Protein AF-A0A1Z7ZX32-F1 (afdb_monomer_lite)

Radius of gyration: 12.94 Å; chains: 1; bounding box: 25×25×37 Å

Secondary structure (DSSP, 8-state):
-PPPP-EEEEEEEEEEETTTTEEEEEEEEEEETTSSS-TT-EEEPSPEEEEETTTTEEEESS-EEEES--EEEEEE-HHHHHHHHTT--GGGG----

Foldseek 3Di:
DPQDAQFEWEPWAWEAAPVPRWIKIWGFTCTGPVPPDDGGDIDIDATFPDADVVQQWTDDPRHIYHYDDYDDYQYDHPVLVVVVRVPDDSVVVPDDD

Sequence (97 aa):
MKTPITGIIKDVKLIELTELTLQYIYGTVECDNLGRWHPGDWMVSSAITRIDSENMLVHTRNRLYKIDALQAPILLNAKQFLLVRQGVSPSNFQEHS

pLDDT: mean 91.06, std 10.78, range [33.84, 97.62]

Structure (mmCIF, N/CA/C/O backbone):
data_AF-A0A1Z7ZX32-F1
#
_entry.id   AF-A0A1Z7ZX32-F1
#
loop_
_atom_site.group_PDB
_atom_site.id
_atom_site.type_symbol
_atom_site.label_atom_id
_atom_site.label_alt_id
_atom_site.label_comp_id
_atom_site.label_asym_id
_atom_site.label_entity_id
_atom_site.label_seq_id
_atom_site.pdbx_PDB_ins_code
_atom_site.Cartn_x
_atom_site.Cartn_y
_atom_site.Cartn_z
_atom_site.occupancy
_atom_site.B_iso_or_equiv
_atom_site.auth_seq_id
_atom_site.auth_comp_id
_atom_site.auth_asym_id
_atom_site.auth_atom_id
_atom_site.pdbx_PDB_model_num
ATOM 1 N N . MET A 1 1 ? -9.614 11.157 -18.743 1.00 49.78 1 MET A N 1
ATOM 2 C CA . MET A 1 1 ? -8.220 10.672 -18.883 1.00 49.78 1 MET A CA 1
ATOM 3 C C . MET A 1 1 ? -8.021 9.531 -17.900 1.00 49.78 1 MET A C 1
ATOM 5 O O . MET A 1 1 ? -8.418 9.687 -16.753 1.00 49.78 1 MET A O 1
ATOM 9 N N . LYS A 1 2 ? -7.485 8.381 -18.330 1.00 65.94 2 LYS A N 1
ATOM 10 C CA . LYS A 1 2 ? -7.098 7.314 -17.394 1.00 65.94 2 LYS A CA 1
ATOM 11 C C . LYS A 1 2 ? -5.836 7.773 -16.664 1.00 65.94 2 LYS A C 1
ATOM 13 O O . LYS A 1 2 ? -4.858 8.110 -17.326 1.00 65.94 2 LYS A O 1
ATOM 18 N N . THR A 1 3 ? -5.867 7.831 -15.335 1.00 77.88 3 THR A N 1
ATOM 19 C CA . THR A 1 3 ? -4.654 8.063 -14.540 1.00 77.88 3 THR A CA 1
ATOM 20 C C . THR A 1 3 ? -3.670 6.932 -14.849 1.00 77.88 3 THR A C 1
ATOM 22 O O . THR A 1 3 ? -4.067 5.771 -14.741 1.00 77.88 3 THR A O 1
ATOM 25 N N . PRO A 1 4 ? -2.430 7.218 -15.279 1.00 90.62 4 PRO A N 1
ATOM 26 C CA . PRO A 1 4 ? -1.457 6.169 -15.550 1.00 90.62 4 PRO A CA 1
ATOM 27 C C . PRO A 1 4 ? -1.086 5.432 -14.259 1.00 90.62 4 PRO A C 1
ATOM 29 O O . PRO A 1 4 ? -1.108 6.015 -13.170 1.00 90.62 4 PRO A O 1
ATOM 32 N N . ILE A 1 5 ? -0.716 4.155 -14.388 1.00 94.69 5 ILE A N 1
ATOM 33 C CA . ILE A 1 5 ? -0.195 3.378 -13.262 1.00 94.69 5 ILE A CA 1
ATOM 34 C C . ILE A 1 5 ? 1.104 4.041 -12.795 1.00 94.69 5 ILE A C 1
ATOM 36 O O . ILE A 1 5 ? 2.057 4.204 -13.554 1.00 94.69 5 ILE A O 1
ATOM 40 N N . THR A 1 6 ? 1.104 4.457 -11.536 1.00 96.00 6 THR A N 1
ATOM 41 C CA . THR A 1 6 ? 2.234 5.067 -10.839 1.00 96.00 6 THR A CA 1
ATOM 42 C C . THR A 1 6 ? 3.321 4.043 -10.566 1.00 96.00 6 THR A C 1
ATOM 44 O O . THR A 1 6 ? 4.485 4.315 -10.820 1.00 96.00 6 THR A O 1
ATOM 47 N N . GLY A 1 7 ? 2.939 2.876 -10.062 1.00 96.00 7 GLY A N 1
ATOM 48 C CA . GLY A 1 7 ? 3.877 1.828 -9.703 1.00 96.00 7 GLY A CA 1
ATOM 49 C C . GLY A 1 7 ? 3.171 0.505 -9.467 1.00 96.00 7 GLY A C 1
ATOM 50 O O . GLY A 1 7 ? 1.939 0.452 -9.366 1.00 96.00 7 GLY A O 1
ATOM 51 N N . ILE A 1 8 ? 3.973 -0.548 -9.403 1.00 97.25 8 ILE A N 1
ATOM 52 C CA . ILE A 1 8 ? 3.547 -1.911 -9.106 1.00 97.25 8 ILE A CA 1
ATOM 53 C C . ILE A 1 8 ? 4.117 -2.273 -7.741 1.00 97.25 8 ILE A C 1
ATOM 55 O O . ILE A 1 8 ? 5.329 -2.171 -7.535 1.00 97.25 8 ILE A O 1
ATOM 59 N N . ILE A 1 9 ? 3.236 -2.653 -6.821 1.00 97.62 9 ILE A N 1
ATOM 60 C CA . ILE A 1 9 ? 3.576 -2.995 -5.441 1.00 97.62 9 ILE A CA 1
ATOM 61 C C . ILE A 1 9 ? 3.230 -4.467 -5.210 1.00 97.62 9 ILE A C 1
ATOM 63 O O . ILE A 1 9 ? 2.138 -4.907 -5.567 1.00 97.62 9 ILE A O 1
ATOM 67 N N . LYS A 1 10 ? 4.163 -5.207 -4.622 1.00 96.06 10 LYS A N 1
ATOM 68 C CA . LYS A 1 10 ? 4.038 -6.617 -4.254 1.00 96.06 10 LYS A CA 1
ATOM 69 C C . LYS A 1 10 ? 3.941 -6.811 -2.750 1.00 96.06 10 LYS A C 1
ATOM 71 O O . LYS A 1 10 ? 4.235 -5.889 -1.984 1.00 96.06 10 LYS A O 1
ATOM 76 N N . ASP A 1 11 ? 3.546 -8.013 -2.340 1.00 93.31 11 ASP A N 1
ATOM 77 C CA . ASP A 1 11 ? 3.435 -8.415 -0.931 1.00 93.31 11 ASP A CA 1
ATOM 78 C C . ASP A 1 11 ? 2.553 -7.448 -0.123 1.00 93.31 11 ASP A C 1
ATOM 80 O O . ASP A 1 11 ? 2.841 -7.104 1.029 1.00 93.31 11 ASP A O 1
ATOM 84 N N . VAL A 1 12 ? 1.489 -6.955 -0.763 1.00 94.88 12 VAL A N 1
ATOM 85 C CA . VAL A 1 12 ? 0.714 -5.828 -0.248 1.00 94.88 12 VAL A CA 1
ATOM 86 C C . VAL A 1 12 ? -0.114 -6.233 0.966 1.00 94.88 12 VAL A C 1
ATOM 88 O O . VAL A 1 12 ? -0.916 -7.171 0.939 1.00 94.88 12 VAL A O 1
ATOM 91 N N . LYS A 1 13 ? 0.027 -5.433 2.019 1.00 93.81 13 LYS A N 1
ATOM 92 C CA . LYS A 1 13 ? -0.789 -5.451 3.229 1.00 93.81 13 LYS A CA 1
ATOM 93 C C . LYS A 1 13 ? -1.641 -4.195 3.272 1.00 93.81 13 LYS A C 1
ATOM 95 O O . LYS A 1 13 ? -1.133 -3.080 3.118 1.00 93.81 13 LYS A O 1
ATOM 100 N N . LEU A 1 14 ? -2.936 -4.381 3.497 1.00 94.75 14 LEU A N 1
ATOM 101 C CA . LEU A 1 14 ? -3.843 -3.279 3.776 1.00 94.75 14 LEU A CA 1
ATOM 102 C C . LEU A 1 14 ? -3.652 -2.858 5.237 1.00 94.75 14 LEU A C 1
ATOM 104 O O . LEU A 1 14 ? -3.648 -3.696 6.130 1.00 94.75 14 LEU A O 1
ATOM 108 N N . ILE A 1 15 ? -3.467 -1.571 5.485 1.00 95.44 15 ILE A N 1
ATOM 109 C CA . ILE A 1 15 ? -3.421 -0.995 6.828 1.00 95.44 15 ILE A CA 1
ATOM 110 C C . ILE A 1 15 ? -4.685 -0.174 7.013 1.00 95.44 15 ILE A C 1
ATOM 112 O O . ILE A 1 15 ? -4.947 0.714 6.202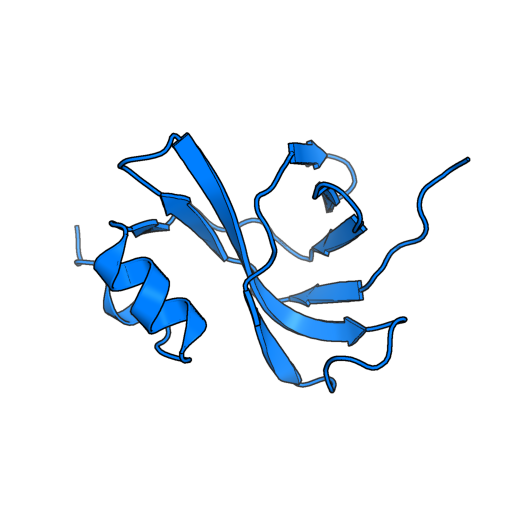 1.00 95.44 15 ILE A O 1
ATOM 116 N N . GLU A 1 16 ? -5.417 -0.416 8.095 1.00 95.38 16 GLU A N 1
ATOM 117 C CA . GLU A 1 16 ? -6.558 0.407 8.490 1.00 95.38 16 GLU A CA 1
ATOM 118 C C . GLU A 1 16 ? -6.237 1.150 9.783 1.00 95.38 16 GLU A C 1
ATOM 120 O O . GLU A 1 16 ? -5.865 0.552 10.795 1.00 95.38 16 GLU A O 1
ATOM 125 N N . LEU A 1 17 ? -6.383 2.472 9.746 1.00 94.50 17 LEU A N 1
ATOM 126 C CA . LEU A 1 17 ? -6.282 3.311 10.929 1.00 94.50 17 LEU A CA 1
ATOM 127 C C . LEU A 1 17 ? -7.594 3.269 11.702 1.00 94.50 17 LEU A C 1
ATOM 129 O O . LEU A 1 17 ? -8.593 3.853 11.268 1.00 94.50 17 LEU A O 1
ATOM 133 N N . THR A 1 18 ? -7.558 2.642 12.875 1.00 89.38 18 THR A N 1
ATOM 134 C CA . THR A 1 18 ? -8.732 2.431 13.738 1.00 89.38 18 THR A CA 1
ATOM 135 C C . THR A 1 18 ? -9.394 3.736 14.183 1.00 89.38 18 THR A C 1
ATOM 137 O O . THR A 1 18 ? -10.602 3.784 14.380 1.00 89.38 18 THR A O 1
ATOM 140 N N . GLU A 1 19 ? -8.617 4.812 14.296 1.00 90.19 19 GLU A N 1
ATOM 141 C CA . GLU A 1 19 ? -9.082 6.117 14.777 1.00 90.19 19 GLU A CA 1
ATOM 142 C C . GLU A 1 19 ? -9.708 6.994 13.680 1.00 90.19 19 GLU A C 1
ATOM 144 O O . GLU A 1 19 ? -10.478 7.900 13.992 1.00 90.19 19 GLU A O 1
ATOM 149 N N . LEU A 1 20 ? -9.357 6.779 12.405 1.00 83.81 20 LEU A N 1
ATOM 150 C CA . LEU A 1 20 ? -9.627 7.751 11.333 1.00 83.81 20 LEU A CA 1
ATOM 151 C C . LEU A 1 20 ? -10.391 7.182 10.132 1.00 83.81 20 LEU A C 1
ATOM 153 O O . LEU A 1 20 ? -10.642 7.919 9.182 1.00 83.81 20 LEU A O 1
ATOM 157 N N . THR A 1 21 ? -10.786 5.903 10.142 1.00 87.25 21 THR A N 1
ATOM 158 C CA . THR A 1 21 ? -11.413 5.228 8.979 1.00 87.25 21 THR A CA 1
ATOM 159 C C . THR A 1 21 ? -10.605 5.409 7.684 1.00 87.25 21 THR A C 1
ATOM 161 O O . THR A 1 21 ? -11.150 5.492 6.587 1.00 87.25 21 THR A O 1
ATOM 164 N N . LEU A 1 22 ? -9.278 5.523 7.813 1.00 94.69 22 LEU A N 1
ATOM 165 C CA . LEU A 1 22 ? -8.356 5.703 6.694 1.00 94.69 22 LEU A CA 1
ATOM 166 C C . LEU A 1 22 ? -7.633 4.395 6.414 1.00 94.69 22 LEU A C 1
ATOM 168 O O . LEU A 1 22 ? -7.189 3.718 7.338 1.00 94.69 22 LEU A O 1
ATOM 172 N N . GLN A 1 23 ? -7.463 4.089 5.133 1.00 95.81 23 GLN A N 1
ATOM 173 C CA . GLN A 1 23 ? -6.759 2.896 4.685 1.00 95.81 23 GLN A CA 1
ATOM 174 C C . GLN A 1 23 ? -5.518 3.260 3.871 1.00 95.81 23 GLN A C 1
ATOM 176 O O . GLN A 1 23 ? -5.488 4.285 3.184 1.00 95.81 23 GLN A O 1
ATOM 181 N N . TYR A 1 24 ? -4.497 2.412 3.934 1.00 95.81 24 TYR A N 1
ATOM 182 C CA . TYR A 1 24 ? -3.213 2.581 3.253 1.00 95.81 24 TYR A CA 1
ATOM 183 C C . TYR A 1 24 ? -2.716 1.229 2.755 1.00 95.81 24 TYR A C 1
ATOM 185 O O . TYR A 1 24 ? -3.016 0.207 3.364 1.00 95.81 24 TYR A O 1
ATOM 193 N N . ILE A 1 25 ? -1.918 1.215 1.687 1.00 95.56 25 ILE A N 1
ATOM 194 C CA . ILE A 1 25 ? -1.143 0.023 1.339 1.00 95.56 25 ILE A CA 1
ATOM 195 C C . ILE A 1 25 ? 0.276 0.149 1.879 1.00 95.56 25 ILE A C 1
ATOM 197 O O . ILE A 1 25 ? 0.906 1.206 1.767 1.00 95.56 25 ILE A O 1
ATOM 201 N N . TYR A 1 26 ? 0.761 -0.947 2.447 1.00 95.62 26 TYR A N 1
ATOM 202 C CA . TYR A 1 26 ? 2.169 -1.206 2.707 1.00 95.62 26 TYR A CA 1
ATOM 203 C C . TYR A 1 26 ? 2.609 -2.381 1.841 1.00 95.62 26 TYR A C 1
ATOM 205 O O . TYR A 1 26 ? 1.880 -3.364 1.743 1.00 95.62 26 TYR A O 1
ATOM 213 N N . GLY A 1 27 ? 3.782 -2.307 1.230 1.00 95.38 27 GLY A N 1
ATOM 214 C CA . GLY A 1 27 ? 4.309 -3.414 0.437 1.00 95.38 27 GLY A CA 1
ATOM 215 C C . GLY A 1 27 ? 5.664 -3.095 -0.171 1.00 95.38 27 GLY A C 1
ATOM 216 O O . GLY A 1 27 ? 6.242 -2.039 0.102 1.00 95.38 27 GLY A O 1
ATOM 217 N N . THR A 1 28 ? 6.144 -4.008 -1.003 1.00 96.31 28 THR A N 1
ATOM 218 C CA . THR A 1 28 ? 7.442 -3.928 -1.674 1.00 96.31 28 THR A CA 1
ATOM 219 C C . THR A 1 28 ? 7.269 -3.353 -3.074 1.00 96.31 28 THR A C 1
ATOM 221 O O . THR A 1 28 ? 6.431 -3.813 -3.847 1.00 96.31 28 THR A O 1
ATOM 224 N N . VAL A 1 29 ? 8.056 -2.350 -3.437 1.00 97.12 29 VAL A N 1
ATOM 225 C CA . VAL A 1 29 ? 8.049 -1.765 -4.778 1.00 97.12 29 VAL A CA 1
ATOM 226 C C . VAL A 1 29 ? 8.673 -2.756 -5.754 1.00 97.12 29 VAL A C 1
ATOM 228 O O . VAL A 1 29 ? 9.833 -3.128 -5.616 1.00 97.12 29 VAL A O 1
ATOM 231 N N . GLU A 1 30 ? 7.927 -3.161 -6.777 1.00 97.50 30 GLU A N 1
ATOM 232 C CA . GLU A 1 30 ? 8.493 -3.862 -7.934 1.00 97.50 30 GLU A CA 1
ATOM 233 C C . GLU A 1 30 ? 8.898 -2.863 -9.022 1.00 97.50 30 GLU A C 1
ATOM 235 O O . GLU A 1 30 ? 9.957 -2.986 -9.634 1.00 97.50 30 GLU A O 1
ATOM 240 N N . CYS A 1 31 ? 8.055 -1.858 -9.257 1.00 96.19 31 CYS A N 1
ATOM 241 C CA . CYS A 1 31 ? 8.274 -0.842 -10.276 1.00 96.19 31 CYS A CA 1
ATOM 242 C C . CYS A 1 31 ? 7.706 0.500 -9.814 1.00 96.19 31 CYS A C 1
ATOM 244 O O . CYS A 1 31 ? 6.591 0.555 -9.293 1.00 96.19 31 CYS A O 1
ATOM 246 N N . ASP A 1 32 ? 8.437 1.586 -10.057 1.00 95.19 32 ASP A N 1
ATOM 247 C CA . ASP A 1 32 ? 7.968 2.949 -9.827 1.00 95.19 32 ASP A CA 1
ATOM 248 C C . ASP A 1 32 ? 8.264 3.837 -11.039 1.00 95.19 32 ASP A C 1
ATOM 250 O O . ASP A 1 32 ? 9.413 4.151 -11.347 1.00 95.19 32 ASP A O 1
ATOM 254 N N . ASN A 1 33 ? 7.206 4.293 -11.707 1.00 93.31 33 ASN A N 1
ATOM 255 C CA . ASN A 1 33 ? 7.304 5.139 -12.896 1.00 93.31 33 ASN A CA 1
ATOM 256 C C . ASN A 1 33 ? 7.628 6.604 -12.559 1.00 93.31 33 ASN A C 1
ATOM 258 O O . ASN A 1 33 ? 7.753 7.429 -13.464 1.00 93.31 33 ASN A O 1
ATOM 262 N N . LEU A 1 34 ? 7.724 6.956 -11.272 1.00 91.62 34 LEU A N 1
ATOM 263 C CA . LEU A 1 34 ? 8.050 8.310 -10.819 1.00 91.62 34 LEU A CA 1
ATOM 264 C C . LEU A 1 34 ? 9.497 8.477 -10.349 1.00 91.62 34 LEU A C 1
ATOM 266 O O . LEU A 1 34 ? 9.879 9.608 -10.046 1.00 91.62 34 LEU A O 1
ATOM 270 N N . GLY A 1 35 ? 10.270 7.391 -10.249 1.00 90.81 35 GLY A N 1
ATOM 271 C CA . GLY A 1 35 ? 11.665 7.420 -9.796 1.00 90.81 35 GLY A CA 1
ATOM 272 C C . GLY A 1 35 ? 11.853 7.846 -8.334 1.00 90.81 35 GLY A C 1
ATOM 273 O O . GLY A 1 35 ? 12.884 8.412 -7.985 1.00 90.81 35 GLY A O 1
ATOM 274 N N . ARG A 1 36 ? 10.844 7.641 -7.485 1.00 89.69 36 ARG A N 1
ATOM 275 C CA . ARG A 1 36 ? 10.869 7.916 -6.040 1.00 89.69 36 ARG A CA 1
ATOM 276 C C . ARG A 1 36 ? 11.430 6.752 -5.239 1.00 89.69 36 ARG A C 1
ATOM 278 O O . ARG A 1 36 ? 12.025 6.991 -4.193 1.00 89.69 36 ARG A O 1
ATOM 285 N N . TRP A 1 37 ? 11.189 5.533 -5.705 1.00 93.69 37 TRP A N 1
ATOM 286 C CA . TRP A 1 37 ? 11.601 4.301 -5.044 1.00 93.69 37 TRP A CA 1
ATOM 287 C C . TRP A 1 37 ? 12.374 3.407 -6.002 1.00 93.69 37 TRP A C 1
ATOM 289 O O . TRP A 1 37 ? 12.116 3.397 -7.209 1.00 93.69 37 TRP A O 1
ATOM 299 N N . HIS A 1 38 ? 13.296 2.631 -5.448 1.00 95.31 38 HIS A N 1
ATOM 300 C CA . HIS A 1 38 ? 13.969 1.566 -6.169 1.00 95.31 38 HIS A CA 1
ATOM 301 C C . HIS A 1 38 ? 13.173 0.261 -6.046 1.00 95.31 38 HIS A C 1
ATOM 303 O O . HIS A 1 38 ? 12.475 0.045 -5.050 1.00 95.31 38 HIS A O 1
ATOM 309 N N . PRO A 1 39 ? 13.277 -0.643 -7.035 1.00 96.81 39 PRO A N 1
ATOM 310 C CA . PRO A 1 39 ? 12.778 -2.002 -6.881 1.00 96.81 39 PRO A CA 1
ATOM 311 C C . PRO A 1 39 ? 13.371 -2.672 -5.632 1.00 96.81 39 PRO A C 1
ATOM 313 O O . PRO A 1 39 ? 14.586 -2.659 -5.438 1.00 96.81 39 PRO A O 1
ATOM 316 N N . GLY A 1 40 ? 12.514 -3.260 -4.800 1.00 95.75 40 GLY A N 1
ATOM 317 C CA . GLY A 1 40 ? 12.868 -3.864 -3.512 1.00 95.75 40 GLY A CA 1
ATOM 318 C C . GLY A 1 40 ? 12.668 -2.950 -2.299 1.00 95.75 40 GLY A C 1
ATOM 319 O O . GLY A 1 40 ? 12.633 -3.456 -1.177 1.00 95.75 40 GLY A O 1
ATOM 320 N N . ASP A 1 41 ? 12.480 -1.640 -2.490 1.00 95.19 41 A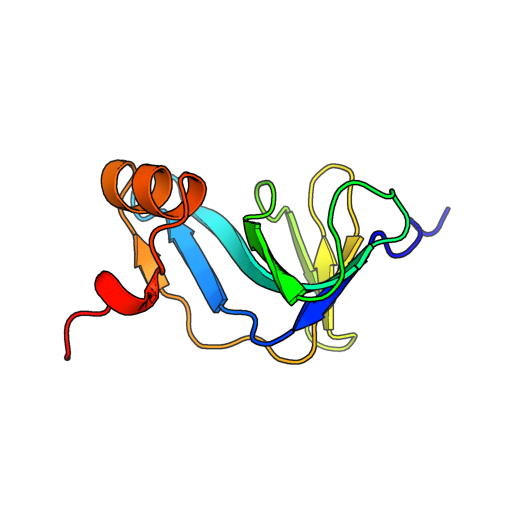SP A N 1
ATOM 321 C CA . ASP A 1 41 ? 12.150 -0.736 -1.386 1.00 95.19 41 ASP A CA 1
ATOM 322 C C . ASP A 1 41 ? 10.763 -1.068 -0.822 1.00 95.19 41 ASP A C 1
ATOM 324 O O . ASP A 1 41 ? 9.821 -1.343 -1.565 1.00 95.19 41 ASP A O 1
ATOM 328 N N . TRP A 1 42 ? 10.595 -0.987 0.498 1.00 94.12 42 TRP A N 1
ATOM 329 C CA . TRP A 1 42 ? 9.260 -0.980 1.093 1.00 94.12 42 TRP A CA 1
ATOM 330 C C . TRP A 1 42 ? 8.662 0.427 1.000 1.00 94.12 42 TRP A C 1
ATOM 332 O O . TRP A 1 42 ? 9.365 1.439 1.054 1.00 94.12 42 TRP A O 1
ATOM 342 N N . MET A 1 43 ? 7.340 0.511 0.891 1.00 94.50 43 MET A N 1
ATOM 343 C CA . MET A 1 43 ? 6.638 1.789 0.827 1.00 94.50 43 MET A CA 1
ATOM 344 C C . MET A 1 43 ? 5.324 1.762 1.606 1.00 94.50 43 MET A C 1
ATOM 346 O O . MET A 1 43 ? 4.693 0.720 1.753 1.00 94.50 43 MET A O 1
ATOM 350 N N . VAL A 1 44 ? 4.887 2.938 2.066 1.00 95.19 44 VAL A N 1
ATOM 351 C CA . VAL A 1 44 ? 3.533 3.183 2.593 1.00 95.19 44 VAL A CA 1
ATOM 352 C C . VAL A 1 44 ? 2.872 4.248 1.733 1.00 95.19 44 VAL A C 1
ATOM 354 O O . VAL A 1 44 ? 3.467 5.301 1.479 1.00 95.19 44 VAL A O 1
ATOM 357 N N . SER A 1 45 ? 1.661 3.983 1.245 1.00 94.31 45 SER A N 1
ATOM 358 C CA . SER A 1 45 ? 0.984 4.910 0.339 1.00 94.31 45 SER A CA 1
ATOM 359 C C . SER A 1 45 ? 0.470 6.145 1.076 1.00 94.31 45 SER A C 1
ATOM 361 O O . SER A 1 45 ? 0.461 6.234 2.302 1.00 94.31 45 SER A O 1
ATOM 363 N N . SER A 1 46 ? -0.032 7.117 0.319 1.00 93.88 46 SER A N 1
ATOM 364 C CA . SER A 1 46 ? -1.048 8.029 0.852 1.00 93.88 46 SER A CA 1
ATOM 365 C C . SER A 1 46 ? -2.374 7.294 1.080 1.00 93.88 46 SER A C 1
ATOM 367 O O . SER A 1 46 ? -2.547 6.177 0.591 1.00 93.88 46 SER A O 1
ATOM 369 N N . ALA A 1 47 ? -3.321 7.947 1.759 1.00 95.69 47 ALA A N 1
ATOM 370 C CA . ALA A 1 47 ? -4.638 7.372 2.016 1.00 95.69 47 ALA A CA 1
ATOM 371 C C . ALA A 1 47 ? -5.317 6.897 0.720 1.00 95.69 47 ALA A C 1
ATOM 373 O O . ALA A 1 47 ? -5.299 7.593 -0.309 1.00 95.69 47 ALA A O 1
ATOM 374 N N . ILE A 1 48 ? -5.885 5.699 0.793 1.00 96.62 48 ILE A N 1
ATOM 375 C CA . ILE A 1 48 ? -6.664 5.068 -0.264 1.00 96.62 48 ILE A CA 1
ATOM 376 C C . ILE A 1 48 ? -7.988 5.813 -0.394 1.00 96.62 48 ILE A C 1
ATOM 378 O O . ILE A 1 48 ? -8.634 6.153 0.594 1.00 96.62 48 ILE A O 1
ATOM 382 N N . THR A 1 49 ? -8.382 6.074 -1.633 1.00 96.56 49 THR A N 1
ATOM 383 C CA . THR A 1 49 ? -9.682 6.659 -1.968 1.00 96.56 49 THR A CA 1
ATOM 384 C C . THR A 1 49 ? -10.630 5.629 -2.568 1.00 96.56 49 THR A C 1
ATOM 386 O O . THR A 1 49 ? -11.841 5.764 -2.420 1.00 96.56 49 THR A O 1
ATOM 389 N N . ARG A 1 50 ? -10.100 4.612 -3.257 1.00 95.50 50 ARG A N 1
ATOM 390 C CA . ARG A 1 50 ? -10.873 3.513 -3.846 1.00 95.50 50 ARG A CA 1
ATOM 391 C C . ARG A 1 50 ? -9.976 2.304 -4.105 1.00 95.50 50 ARG A C 1
ATOM 393 O O . ARG A 1 50 ? -8.839 2.466 -4.542 1.00 95.50 50 ARG A O 1
ATOM 400 N N . ILE A 1 51 ? -10.519 1.106 -3.921 1.00 95.25 51 ILE A N 1
ATOM 401 C CA . ILE A 1 51 ? -9.908 -0.151 -4.365 1.00 95.25 51 ILE A CA 1
ATOM 402 C C . ILE A 1 51 ? -10.776 -0.720 -5.490 1.00 95.25 51 ILE A C 1
ATOM 404 O O . ILE A 1 51 ? -11.998 -0.774 -5.372 1.00 95.25 51 ILE A O 1
ATOM 408 N N . ASP A 1 52 ? -10.146 -1.090 -6.597 1.00 95.06 52 ASP A N 1
ATOM 409 C CA . ASP A 1 52 ? -10.736 -1.871 -7.682 1.00 95.06 52 ASP A CA 1
ATOM 410 C C . ASP A 1 52 ? -10.108 -3.266 -7.614 1.00 95.06 52 ASP A C 1
ATOM 412 O O . ASP A 1 52 ? -8.999 -3.497 -8.097 1.00 95.06 52 ASP A O 1
ATOM 416 N N . SER A 1 53 ? -10.792 -4.170 -6.914 1.00 91.31 53 SER A N 1
ATOM 417 C CA . SER A 1 53 ? -10.328 -5.536 -6.668 1.00 91.31 53 SER A CA 1
ATOM 418 C C . SER A 1 53 ? -10.395 -6.422 -7.908 1.00 91.31 53 SER A C 1
ATOM 420 O O . SER A 1 53 ? -9.636 -7.379 -7.995 1.00 91.31 53 SER A O 1
ATOM 422 N N . GLU A 1 54 ? -11.253 -6.108 -8.881 1.00 93.38 54 GLU A N 1
ATOM 423 C CA . GLU A 1 54 ? -11.338 -6.864 -10.137 1.00 93.38 54 GLU A CA 1
ATOM 424 C C . GLU A 1 54 ? -10.068 -6.675 -10.971 1.00 93.38 54 GLU A C 1
ATOM 426 O O . GLU A 1 54 ? -9.541 -7.628 -11.543 1.00 93.38 54 GLU A O 1
ATOM 431 N N . ASN A 1 55 ? -9.546 -5.446 -11.001 1.00 94.56 55 ASN A N 1
ATOM 432 C CA . ASN A 1 55 ? -8.343 -5.100 -11.759 1.00 94.56 55 ASN A CA 1
ATOM 433 C C . ASN A 1 55 ? -7.070 -5.033 -10.902 1.00 94.56 55 ASN A C 1
ATOM 435 O O . ASN A 1 55 ? -5.994 -4.740 -11.431 1.00 94.56 55 ASN A O 1
ATOM 439 N N . MET A 1 56 ? -7.183 -5.290 -9.596 1.00 95.94 56 MET A N 1
ATOM 440 C CA . MET A 1 56 ? -6.095 -5.180 -8.619 1.00 95.94 56 MET A CA 1
ATOM 441 C C . MET A 1 56 ? -5.427 -3.798 -8.638 1.00 95.94 56 MET A C 1
ATOM 443 O O . MET A 1 56 ? -4.202 -3.660 -8.716 1.00 95.94 56 MET A O 1
ATOM 447 N N . LEU A 1 57 ? -6.256 -2.752 -8.587 1.00 96.94 57 LEU A N 1
ATOM 448 C CA . LEU A 1 57 ? -5.829 -1.357 -8.602 1.00 96.94 57 LEU A CA 1
ATOM 449 C C . LEU A 1 57 ? -6.211 -0.640 -7.307 1.00 96.94 57 LEU A C 1
ATOM 451 O O . LEU A 1 57 ? -7.353 -0.677 -6.850 1.00 96.94 57 LEU A O 1
ATOM 455 N N . VAL A 1 58 ? -5.254 0.095 -6.751 1.00 97.12 58 VAL A N 1
ATOM 456 C CA . VAL A 1 58 ? -5.449 0.951 -5.581 1.00 97.12 58 VAL A CA 1
ATOM 457 C C . VAL A 1 58 ? -5.339 2.404 -6.006 1.00 97.12 58 VAL A C 1
ATOM 459 O O . VAL A 1 58 ? -4.286 2.883 -6.438 1.00 97.12 58 VAL A O 1
ATOM 462 N N . HIS A 1 59 ? -6.444 3.122 -5.856 1.00 96.62 59 HIS A N 1
ATOM 463 C CA . HIS A 1 59 ? -6.515 4.551 -6.086 1.00 96.62 59 HIS A CA 1
ATOM 464 C C . HIS A 1 59 ? -6.215 5.289 -4.790 1.00 96.62 59 HIS A C 1
ATOM 466 O O . HIS A 1 59 ? -6.793 5.026 -3.736 1.00 96.62 59 HIS A O 1
ATOM 472 N N . THR A 1 60 ? -5.341 6.276 -4.899 1.00 94.94 60 THR A N 1
ATOM 473 C CA . THR A 1 60 ? -5.174 7.327 -3.898 1.00 94.94 60 THR A CA 1
ATOM 474 C C . THR A 1 60 ? -5.541 8.665 -4.534 1.00 94.94 60 THR A C 1
ATOM 476 O O . THR A 1 60 ? -5.865 8.725 -5.723 1.00 94.94 60 THR A O 1
ATOM 479 N N . ARG A 1 61 ? -5.450 9.770 -3.783 1.00 89.75 61 ARG A N 1
ATOM 480 C CA . ARG A 1 61 ? -5.823 11.105 -4.286 1.00 89.75 61 ARG A CA 1
ATOM 481 C C . ARG A 1 61 ? -5.192 11.455 -5.641 1.00 89.75 61 ARG A C 1
ATOM 483 O O . ARG A 1 61 ? -5.878 12.011 -6.487 1.00 89.75 61 ARG A O 1
ATOM 490 N N . ASN A 1 62 ? -3.910 11.137 -5.838 1.00 87.75 62 ASN A N 1
ATOM 491 C CA . ASN A 1 62 ? -3.157 11.536 -7.037 1.00 87.75 62 ASN A CA 1
ATOM 492 C C . ASN A 1 62 ? -2.377 10.387 -7.695 1.00 87.75 62 ASN A C 1
ATOM 494 O O . ASN A 1 62 ? -1.647 10.628 -8.656 1.00 87.75 62 ASN A O 1
ATOM 498 N N . ARG A 1 63 ? -2.455 9.163 -7.161 1.00 93.31 63 ARG A N 1
ATOM 499 C CA . ARG A 1 63 ? -1.659 8.012 -7.616 1.00 93.31 63 ARG A CA 1
ATOM 500 C C . ARG A 1 63 ? -2.542 6.796 -7.824 1.00 93.31 63 ARG A C 1
ATOM 502 O O . ARG A 1 63 ? -3.552 6.639 -7.138 1.00 93.31 63 ARG A O 1
ATOM 509 N N . LEU A 1 64 ? -2.113 5.945 -8.744 1.00 96.44 64 LEU A N 1
ATOM 510 C CA . LEU A 1 64 ? -2.746 4.675 -9.064 1.00 96.44 64 LEU A CA 1
ATOM 511 C C . LEU A 1 64 ? -1.696 3.578 -8.958 1.00 96.44 64 LEU A C 1
ATOM 513 O O . LEU A 1 64 ? -0.731 3.596 -9.716 1.00 96.44 64 LEU A O 1
ATOM 517 N N . TYR A 1 65 ? -1.872 2.641 -8.041 1.00 96.88 65 TYR A N 1
ATOM 518 C CA . TYR A 1 65 ? -0.951 1.523 -7.870 1.00 96.88 65 TYR A CA 1
ATOM 519 C C . TYR A 1 65 ? -1.598 0.244 -8.374 1.00 96.88 65 TYR A C 1
ATOM 521 O O . TYR A 1 65 ? -2.785 0.024 -8.137 1.00 96.88 65 TYR A O 1
ATOM 529 N N . LYS A 1 66 ? -0.820 -0.590 -9.059 1.00 97.56 66 LYS A N 1
ATOM 530 C CA . LYS A 1 66 ? -1.199 -1.976 -9.325 1.00 97.56 66 LYS A CA 1
ATOM 531 C C . LYS A 1 66 ? -0.633 -2.848 -8.214 1.00 97.56 66 LYS A C 1
ATOM 533 O O . LYS A 1 66 ? 0.517 -2.652 -7.825 1.00 97.56 66 LYS A O 1
ATOM 538 N N . ILE A 1 67 ? -1.436 -3.777 -7.719 1.00 97.06 67 ILE A N 1
ATOM 539 C CA . ILE A 1 67 ? -1.049 -4.708 -6.659 1.00 97.06 67 ILE A CA 1
ATOM 540 C C . ILE A 1 67 ? -1.143 -6.156 -7.151 1.00 97.06 67 ILE A C 1
ATOM 542 O O . ILE A 1 67 ? -1.835 -6.437 -8.131 1.00 97.06 67 ILE A O 1
ATOM 546 N N . ASP A 1 68 ? -0.413 -7.063 -6.513 1.00 92.94 68 ASP A N 1
ATOM 547 C CA . ASP A 1 68 ? -0.407 -8.500 -6.820 1.00 92.94 68 ASP A CA 1
ATOM 548 C C . ASP A 1 68 ? 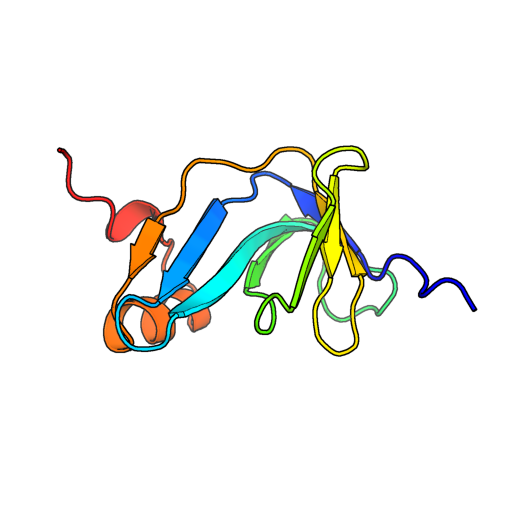-1.495 -9.269 -6.059 1.00 92.94 68 ASP A C 1
ATOM 550 O O . ASP A 1 68 ? -2.170 -10.130 -6.620 1.00 92.94 68 ASP A O 1
ATOM 554 N N . ALA A 1 69 ? -1.690 -8.921 -4.794 1.00 90.00 69 ALA A N 1
ATOM 555 C CA . ALA A 1 69 ? -2.679 -9.473 -3.889 1.00 90.00 69 ALA A CA 1
ATOM 556 C C . ALA A 1 69 ? -3.113 -8.390 -2.897 1.00 90.00 69 ALA A C 1
ATOM 558 O O . ALA A 1 69 ? -2.393 -7.426 -2.660 1.00 90.00 69 ALA A O 1
ATOM 559 N N . LEU A 1 70 ? -4.285 -8.550 -2.289 1.00 86.69 70 LEU A N 1
ATOM 560 C CA . LEU A 1 70 ? -4.680 -7.746 -1.138 1.00 86.69 70 LEU A CA 1
ATOM 561 C C . LEU A 1 70 ? -4.812 -8.686 0.056 1.00 86.69 70 LEU A C 1
ATOM 563 O O . LEU A 1 70 ? -5.748 -9.482 0.123 1.00 86.69 70 LEU A O 1
ATOM 567 N N . GLN A 1 71 ? -3.838 -8.639 0.962 1.00 86.81 71 GLN A N 1
ATOM 568 C CA . GLN A 1 71 ? -3.888 -9.426 2.192 1.00 86.81 71 GLN A CA 1
ATOM 569 C C . GLN A 1 71 ? -4.897 -8.830 3.180 1.00 86.81 71 GLN A C 1
ATOM 571 O O . GLN A 1 71 ? -5.311 -7.675 3.049 1.00 86.81 71 GLN A O 1
ATOM 576 N N . ALA A 1 72 ? -5.271 -9.629 4.183 1.00 86.88 72 ALA A N 1
ATOM 577 C CA . ALA A 1 72 ? -6.156 -9.191 5.254 1.00 86.88 72 ALA A CA 1
ATOM 578 C C . ALA A 1 72 ? -5.643 -7.890 5.908 1.00 86.88 72 ALA A C 1
ATOM 580 O O . ALA A 1 72 ? -4.426 -7.728 6.074 1.00 86.88 72 ALA A O 1
ATOM 581 N N . PRO A 1 73 ? -6.550 -6.966 6.270 1.00 89.94 73 PRO A N 1
ATOM 582 C CA . PRO A 1 73 ? -6.163 -5.701 6.865 1.00 89.94 73 PRO A CA 1
ATOM 583 C C . PRO A 1 73 ? -5.451 -5.884 8.205 1.00 89.94 73 PRO A C 1
ATOM 585 O O . PRO A 1 73 ? -5.833 -6.710 9.033 1.00 89.94 73 PRO A O 1
ATOM 588 N N . ILE A 1 74 ? -4.437 -5.055 8.430 1.00 92.44 74 ILE A N 1
ATOM 589 C CA . ILE A 1 74 ? -3.791 -4.858 9.722 1.00 92.44 74 ILE A CA 1
ATOM 590 C C . ILE A 1 74 ? -4.380 -3.594 10.335 1.00 92.44 74 ILE A C 1
ATOM 592 O O . ILE A 1 74 ? -4.250 -2.499 9.781 1.00 92.44 74 ILE A O 1
ATOM 596 N N . LEU A 1 75 ? -5.015 -3.753 11.491 1.00 94.06 75 LEU A N 1
ATOM 597 C CA . LEU A 1 75 ? -5.563 -2.646 12.261 1.00 94.06 75 LEU A CA 1
ATOM 598 C C . LEU A 1 75 ? -4.443 -1.990 13.065 1.00 94.06 75 LEU A C 1
ATOM 600 O O . LEU A 1 75 ? -3.835 -2.638 13.913 1.00 94.06 75 LEU A O 1
ATOM 604 N N . LEU A 1 76 ? -4.178 -0.710 12.813 1.00 94.56 76 LEU A N 1
ATOM 605 C CA . LEU A 1 76 ? -3.167 0.061 13.536 1.00 94.56 76 LEU A CA 1
ATOM 606 C C . LEU A 1 76 ? -3.780 1.325 14.142 1.00 94.56 76 LEU A C 1
ATOM 608 O O . LEU A 1 76 ? -4.636 1.974 13.542 1.00 94.56 76 LEU A O 1
ATOM 612 N N . ASN A 1 77 ? -3.285 1.719 15.313 1.00 94.69 77 ASN A N 1
ATOM 613 C CA . ASN A 1 77 ? -3.512 3.063 15.845 1.00 94.69 77 ASN A CA 1
ATOM 614 C C . ASN A 1 77 ? -2.534 4.081 15.224 1.00 94.69 77 ASN A C 1
ATOM 616 O O . ASN A 1 77 ? -1.570 3.716 14.536 1.00 94.69 77 ASN A O 1
ATOM 620 N N . ALA A 1 78 ? -2.744 5.374 15.488 1.00 93.62 78 ALA A N 1
ATOM 621 C CA . ALA A 1 78 ? -1.929 6.430 14.884 1.00 93.62 78 ALA A CA 1
ATOM 622 C C . ALA A 1 78 ? -0.429 6.323 15.234 1.00 93.62 78 ALA A C 1
ATOM 624 O O . ALA A 1 78 ? 0.429 6.604 14.392 1.00 93.62 78 ALA A O 1
ATOM 625 N N . LYS A 1 79 ? -0.094 5.880 16.455 1.00 94.75 79 LYS A N 1
ATOM 626 C CA . LYS A 1 79 ? 1.302 5.724 16.906 1.00 94.75 79 LYS A CA 1
ATOM 627 C C . LYS A 1 79 ? 2.002 4.578 16.179 1.00 94.75 79 LYS A C 1
ATOM 629 O O . LYS A 1 79 ? 3.117 4.757 15.697 1.00 94.75 79 LYS A O 1
ATOM 634 N N . GLN A 1 80 ? 1.348 3.425 16.067 1.00 95.38 80 GLN A N 1
ATOM 635 C CA . GLN A 1 80 ? 1.881 2.269 15.343 1.00 95.38 80 GLN A CA 1
ATOM 636 C C . GLN A 1 80 ? 2.069 2.595 13.861 1.00 95.38 80 GLN A C 1
ATOM 638 O O . GLN A 1 80 ? 3.120 2.314 13.292 1.00 95.38 80 GLN A O 1
ATOM 643 N N . PHE A 1 81 ? 1.099 3.271 13.244 1.00 95.00 81 PHE A N 1
ATOM 644 C CA . PHE A 1 81 ? 1.213 3.687 11.849 1.00 95.00 81 PHE A CA 1
ATOM 645 C C . PHE A 1 81 ? 2.377 4.654 11.604 1.00 95.00 81 PHE A C 1
ATOM 647 O O . PHE A 1 81 ? 3.071 4.539 10.592 1.00 95.00 81 PHE A O 1
ATOM 654 N N . LEU A 1 82 ? 2.639 5.580 12.533 1.00 94.56 82 LEU A N 1
ATOM 655 C CA . LEU A 1 82 ? 3.802 6.463 12.444 1.00 94.56 82 LEU A CA 1
ATOM 656 C C . LEU A 1 82 ? 5.116 5.667 12.428 1.00 94.56 82 LEU A C 1
ATOM 658 O O . LEU A 1 82 ? 5.988 5.968 11.615 1.00 94.56 82 LEU A O 1
ATOM 662 N N . LEU A 1 83 ? 5.233 4.633 13.267 1.00 96.00 83 LEU A N 1
ATOM 663 C CA . LEU A 1 83 ? 6.393 3.736 13.273 1.00 96.00 83 LEU A CA 1
ATOM 664 C C . LEU A 1 83 ? 6.520 2.965 11.954 1.00 96.00 83 LEU A C 1
ATOM 666 O O . LEU A 1 83 ? 7.622 2.844 11.420 1.00 96.00 83 LEU A O 1
ATOM 670 N N . VAL A 1 84 ? 5.403 2.510 11.379 1.00 95.12 84 VAL A N 1
ATOM 671 C CA . VAL A 1 84 ? 5.420 1.849 10.064 1.00 95.12 84 VAL A CA 1
ATOM 672 C C . VAL A 1 84 ? 5.946 2.781 8.976 1.00 95.12 84 VAL A C 1
ATOM 674 O O . VAL A 1 84 ? 6.791 2.390 8.174 1.00 95.12 84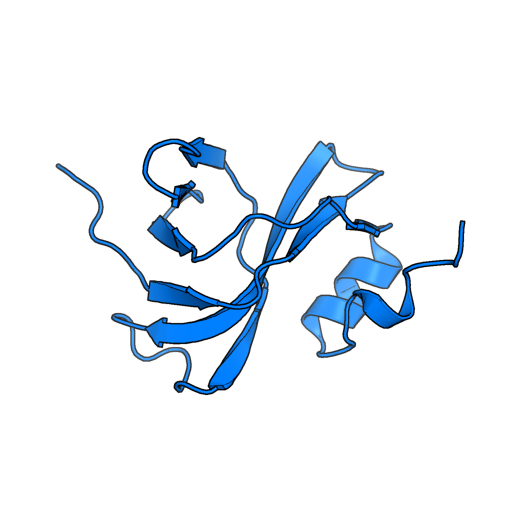 VAL A O 1
ATOM 677 N N . ARG A 1 85 ? 5.538 4.054 8.982 1.00 92.94 85 ARG A N 1
ATOM 678 C CA . ARG A 1 85 ? 6.069 5.058 8.043 1.00 92.94 85 ARG A CA 1
ATOM 679 C C . ARG A 1 85 ? 7.557 5.363 8.234 1.00 92.94 85 ARG A C 1
ATOM 681 O O . ARG A 1 85 ? 8.166 5.908 7.318 1.00 92.94 85 ARG A O 1
ATOM 688 N N . GLN A 1 86 ? 8.123 5.031 9.390 1.00 93.44 86 GLN A N 1
ATOM 689 C CA . GLN A 1 86 ? 9.553 5.147 9.690 1.00 93.44 86 GLN A CA 1
ATOM 690 C C . GLN A 1 86 ? 10.336 3.863 9.364 1.00 93.44 86 GLN A C 1
ATOM 692 O O . GLN A 1 86 ? 11.551 3.839 9.535 1.00 93.44 86 GLN A O 1
ATOM 697 N N . GLY A 1 87 ? 9.665 2.817 8.870 1.00 91.25 87 GLY A N 1
ATOM 698 C CA . GLY A 1 87 ? 10.289 1.579 8.395 1.00 91.25 87 GLY A CA 1
ATOM 699 C C . GLY A 1 87 ? 10.138 0.374 9.302 1.00 91.25 87 GLY A C 1
ATOM 700 O O . GLY A 1 87 ? 10.706 -0.678 9.014 1.00 91.25 87 GLY A O 1
ATOM 701 N N . VAL A 1 88 ? 9.344 0.479 10.365 1.00 93.44 88 VAL A N 1
ATOM 702 C CA . VAL A 1 88 ? 8.966 -0.699 11.147 1.00 93.44 88 VAL A CA 1
ATOM 703 C C . VAL A 1 88 ? 7.970 -1.538 10.343 1.00 93.44 88 VAL A C 1
ATOM 705 O O . VAL A 1 88 ? 6.968 -1.029 9.851 1.00 93.44 88 VAL A O 1
ATOM 708 N N . SER A 1 89 ? 8.217 -2.840 10.208 1.00 91.88 89 SER A N 1
ATOM 709 C CA . SER A 1 89 ? 7.271 -3.730 9.526 1.00 91.88 89 SER A CA 1
ATOM 710 C C . SER A 1 89 ? 5.924 -3.760 10.263 1.00 91.88 89 SER A C 1
ATOM 712 O O . SER A 1 89 ? 5.913 -3.954 11.483 1.00 91.88 89 SER A O 1
ATOM 714 N N . PRO A 1 90 ? 4.776 -3.640 9.566 1.00 91.31 90 PRO A N 1
ATOM 715 C CA . PRO A 1 90 ? 3.466 -3.699 10.208 1.00 91.31 90 PRO A CA 1
ATOM 716 C C . PRO A 1 90 ? 3.173 -5.068 10.842 1.00 91.31 90 PRO A C 1
ATOM 718 O O . PRO A 1 90 ? 2.361 -5.149 11.759 1.00 91.31 90 PRO A O 1
ATOM 721 N N . SER A 1 91 ? 3.863 -6.138 10.424 1.00 87.38 91 SER A N 1
ATOM 722 C CA . SER A 1 91 ? 3.733 -7.458 11.062 1.00 87.38 91 SER A CA 1
ATOM 723 C C . SER A 1 91 ? 4.250 -7.505 12.495 1.00 87.38 91 SER A C 1
ATOM 725 O O . SER A 1 91 ? 3.841 -8.388 13.237 1.00 87.38 91 SER A O 1
ATOM 727 N N . ASN A 1 92 ? 5.063 -6.538 12.927 1.00 88.56 92 ASN A N 1
ATOM 728 C CA . ASN A 1 92 ? 5.479 -6.438 14.328 1.00 88.56 92 ASN A CA 1
ATOM 729 C C . ASN A 1 92 ? 4.314 -6.071 15.2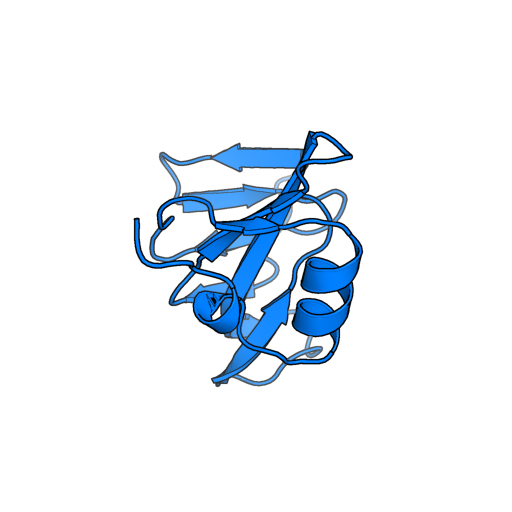67 1.00 88.56 92 ASN A C 1
ATOM 731 O O . ASN A 1 92 ? 4.467 -6.151 16.481 1.00 88.56 92 ASN A O 1
ATOM 735 N N . PHE A 1 93 ? 3.175 -5.644 14.712 1.00 87.25 93 PHE A N 1
ATOM 736 C CA . PHE A 1 93 ? 1.971 -5.263 15.452 1.00 87.25 93 PHE A CA 1
ATOM 737 C C . PHE A 1 93 ? 0.809 -6.239 15.243 1.00 87.25 93 PHE A C 1
ATOM 739 O O . PHE A 1 93 ? -0.271 -6.016 15.784 1.00 87.25 93 PHE A O 1
ATOM 746 N N . GLN A 1 94 ? 1.006 -7.304 14.459 1.00 71.50 94 GLN A N 1
ATOM 747 C CA . GLN A 1 94 ? 0.037 -8.391 14.377 1.00 71.50 94 GLN A CA 1
ATOM 748 C C . GLN A 1 94 ? 0.149 -9.209 15.668 1.00 71.50 94 GLN A C 1
ATOM 750 O O . GLN A 1 94 ? 0.996 -10.091 15.780 1.00 71.50 94 GLN A O 1
ATOM 755 N N . GLU A 1 95 ? -0.672 -8.885 16.667 1.00 56.03 95 GLU A N 1
ATOM 756 C CA . GLU A 1 95 ? -0.876 -9.783 17.803 1.00 56.03 95 GLU A CA 1
ATOM 757 C C . GLU A 1 95 ? -1.467 -11.095 17.271 1.00 56.03 95 GLU A C 1
ATOM 759 O O . GLU A 1 95 ? -2.441 -11.085 16.515 1.00 56.03 95 GLU A O 1
ATOM 764 N N . HIS A 1 96 ? -0.842 -12.222 17.625 1.00 42.03 96 HIS A N 1
ATOM 765 C CA . HIS A 1 96 ? -1.403 -13.551 17.406 1.00 42.03 96 HIS A CA 1
ATOM 766 C C . HIS A 1 96 ? -2.786 -13.602 18.069 1.00 42.03 96 HIS A C 1
ATOM 768 O O . HIS A 1 96 ? -2.876 -13.681 19.293 1.00 42.03 96 HIS A O 1
ATOM 774 N N . 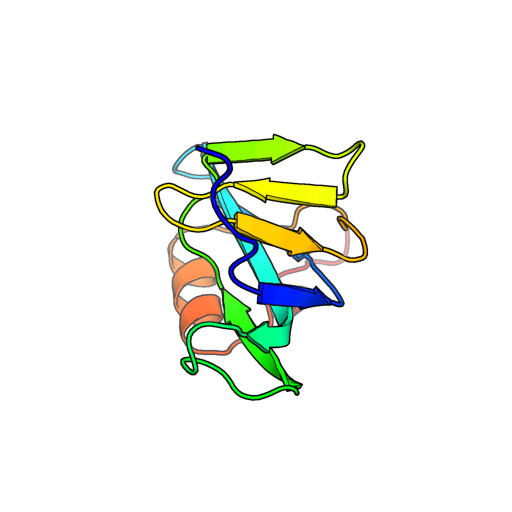SER A 1 97 ? -3.844 -13.495 17.262 1.00 33.84 97 SER A N 1
ATOM 775 C CA . SER A 1 97 ? -5.202 -13.871 17.666 1.00 33.84 97 SER A CA 1
ATOM 776 C C . SER A 1 97 ? -5.355 -15.383 17.596 1.00 33.84 97 SER A C 1
ATOM 778 O O . SER A 1 97 ? -4.839 -15.967 16.613 1.00 33.84 97 SER A O 1
#